Protein AF-A0A941CQD7-F1 (afdb_monomer_lite)

Organism: NCBI:txid2804028

Secondary structure (DSSP, 8-state):
-EEEEEEEEETTTS-HHHHHHHHHHHHHTT-EEEEEEEEE--S--S-S----TEEEEEEEEEE---

Radius of gyration: 14.38 Å; chains: 1; bounding box: 26×26×43 Å

Sequence (66 aa):
MVEYNVFKWRFDRSSAEELEETLNGHAREGWKISSIIPHIQGGGGSLMGAVDGHEATFILERTLTR

InterPro domains:
  IPR025234 YjzH-like [PF13783] (3-58)

Structure (mmCIF, N/CA/C/O backbone):
data_AF-A0A941CQD7-F1
#
_entry.id   AF-A0A941CQD7-F1
#
loop_
_atom_site.group_PDB
_atom_site.id
_atom_site.type_symbol
_atom_site.label_atom_id
_atom_site.label_alt_id
_atom_site.label_comp_id
_atom_site.label_asym_id
_atom_site.label_entity_id
_atom_site.label_seq_id
_atom_site.pdbx_PDB_ins_code
_atom_site.Cartn_x
_atom_site.Cartn_y
_atom_site.Cartn_z
_atom_site.occupancy
_atom_site.B_iso_or_equiv
_atom_site.auth_seq_id
_atom_site.auth_comp_id
_atom_site.auth_asym_id
_atom_site.auth_atom_id
_atom_site.pdbx_PDB_model_num
ATOM 1 N N . MET A 1 1 ? -16.523 -1.221 13.640 1.00 87.88 1 MET A N 1
ATOM 2 C CA . MET A 1 1 ? -16.927 -1.269 12.212 1.00 87.88 1 MET A CA 1
ATOM 3 C C . MET A 1 1 ? -15.653 -1.362 11.391 1.00 87.88 1 MET A C 1
ATOM 5 O O . MET A 1 1 ? -14.677 -0.752 11.811 1.00 87.88 1 MET A O 1
ATOM 9 N N . VAL A 1 2 ? -15.622 -2.150 10.315 1.00 90.25 2 VAL A N 1
ATOM 10 C CA . VAL A 1 2 ? -14.434 -2.264 9.449 1.00 90.25 2 VAL A CA 1
ATOM 11 C C . VAL A 1 2 ? -14.696 -1.489 8.166 1.00 90.25 2 VAL A C 1
ATOM 13 O O . VAL A 1 2 ? -15.755 -1.648 7.562 1.00 90.25 2 VAL A O 1
ATOM 16 N N . GLU A 1 3 ? -13.752 -0.635 7.791 1.00 95.38 3 GLU A N 1
ATOM 17 C CA . GLU A 1 3 ? -13.747 0.103 6.531 1.00 95.38 3 GLU A CA 1
ATOM 18 C C . GLU A 1 3 ? -12.689 -0.478 5.602 1.00 95.38 3 GLU A C 1
ATOM 20 O O . GLU A 1 3 ? -11.631 -0.905 6.067 1.00 95.38 3 GLU A O 1
ATOM 25 N N . TYR A 1 4 ? -12.962 -0.442 4.298 1.00 94.31 4 TYR A N 1
ATOM 26 C CA . TYR A 1 4 ? -12.022 -0.850 3.262 1.00 94.31 4 TYR A CA 1
ATOM 27 C C . TYR A 1 4 ? -11.737 0.310 2.315 1.00 94.31 4 TYR A C 1
ATOM 29 O O . TYR A 1 4 ? -12.644 1.060 1.954 1.00 94.31 4 TYR A O 1
ATOM 37 N N . ASN A 1 5 ? -10.485 0.419 1.889 1.00 93.06 5 ASN A N 1
ATOM 38 C CA . ASN A 1 5 ? -10.055 1.328 0.837 1.00 93.06 5 ASN A CA 1
ATOM 39 C C . ASN A 1 5 ? -9.259 0.538 -0.208 1.00 93.06 5 ASN A C 1
ATOM 41 O O . ASN A 1 5 ? -8.543 -0.403 0.131 1.00 93.06 5 ASN A O 1
ATOM 45 N N . VAL A 1 6 ? -9.416 0.891 -1.479 1.00 92.69 6 VAL A N 1
ATOM 46 C CA . VAL A 1 6 ? -8.753 0.218 -2.597 1.00 92.69 6 VAL A CA 1
ATOM 47 C C . VAL A 1 6 ? -7.907 1.238 -3.335 1.00 92.69 6 VAL A C 1
ATOM 49 O O . VAL A 1 6 ? -8.414 2.238 -3.836 1.00 92.69 6 VAL A O 1
ATOM 52 N N . PHE A 1 7 ? -6.616 0.951 -3.427 1.00 89.38 7 PHE A N 1
ATOM 53 C CA . PHE A 1 7 ? -5.632 1.794 -4.086 1.00 89.38 7 PHE A CA 1
ATOM 54 C C . PHE A 1 7 ? -4.941 1.003 -5.197 1.00 89.38 7 PHE A C 1
ATOM 56 O O . PHE A 1 7 ? -4.544 -0.143 -5.002 1.00 89.38 7 PHE A O 1
ATOM 63 N N . LYS A 1 8 ? -4.808 1.602 -6.380 1.00 90.75 8 LYS A N 1
ATOM 64 C CA . LYS A 1 8 ? -4.113 1.008 -7.526 1.00 90.75 8 LYS A CA 1
ATOM 65 C C . LYS A 1 8 ? -2.796 1.729 -7.742 1.00 90.75 8 LYS A C 1
ATOM 67 O O . LYS A 1 8 ? -2.769 2.955 -7.783 1.00 90.75 8 LYS A O 1
ATOM 72 N N . TRP A 1 9 ? -1.734 0.964 -7.928 1.00 91.75 9 TRP A N 1
ATOM 73 C CA . TRP A 1 9 ? -0.394 1.473 -8.167 1.00 91.75 9 TRP A CA 1
ATOM 74 C C . TRP A 1 9 ? 0.168 0.907 -9.459 1.00 91.75 9 TRP A C 1
ATOM 76 O O . TRP A 1 9 ? 0.028 -0.282 -9.725 1.00 91.75 9 TRP A O 1
ATOM 86 N N . ARG A 1 10 ? 0.823 1.751 -10.252 1.00 88.94 10 ARG A N 1
ATOM 87 C CA . ARG A 1 10 ? 1.390 1.374 -11.543 1.00 88.94 10 ARG A CA 1
ATOM 88 C C . ARG A 1 10 ? 2.908 1.331 -11.477 1.00 88.94 10 ARG A C 1
ATOM 90 O O . ARG A 1 10 ? 3.537 2.377 -11.341 1.00 88.94 10 ARG A O 1
ATOM 97 N N . PHE A 1 11 ? 3.492 0.149 -11.653 1.00 84.50 11 PHE A N 1
ATOM 98 C CA . PHE A 1 11 ? 4.944 -0.048 -11.629 1.00 84.50 11 PHE A CA 1
ATOM 99 C C . PHE A 1 11 ? 5.663 0.721 -12.751 1.00 84.50 11 PHE A C 1
ATOM 101 O O . PHE A 1 11 ? 6.839 1.036 -12.621 1.00 84.50 11 PHE A O 1
ATOM 108 N N . ASP A 1 12 ? 4.978 0.989 -13.871 1.00 83.31 12 ASP A N 1
ATOM 109 C CA . ASP A 1 12 ? 5.541 1.656 -15.053 1.00 83.31 12 ASP A CA 1
ATOM 110 C C . ASP A 1 12 ? 5.457 3.189 -15.002 1.00 83.31 12 ASP A C 1
ATOM 112 O O . ASP A 1 12 ? 6.086 3.865 -15.817 1.00 83.31 12 ASP A O 1
ATOM 116 N N . ARG A 1 13 ? 4.661 3.745 -14.081 1.00 85.62 13 ARG A N 1
ATOM 117 C CA . ARG A 1 13 ? 4.386 5.192 -14.005 1.00 85.62 13 ARG A CA 1
ATOM 118 C C . ARG A 1 13 ? 4.676 5.829 -12.657 1.00 85.62 13 ARG A C 1
ATOM 120 O O . ARG A 1 13 ? 4.649 7.052 -12.581 1.00 85.62 13 ARG A O 1
ATOM 127 N N . SER A 1 14 ? 4.933 5.030 -11.632 1.00 86.44 14 SER A N 1
ATOM 128 C CA . SER A 1 14 ? 5.151 5.511 -10.274 1.00 86.44 14 SER A CA 1
ATOM 129 C C . SER A 1 14 ? 6.391 4.867 -9.674 1.00 86.44 14 SER A C 1
ATOM 131 O O . SER A 1 14 ? 6.681 3.695 -9.927 1.00 86.44 14 SER A O 1
ATOM 133 N N . SER A 1 15 ? 7.133 5.635 -8.878 1.00 90.00 15 SER A N 1
ATOM 134 C CA . SER A 1 15 ? 8.337 5.126 -8.221 1.00 90.00 15 SER A CA 1
ATOM 135 C C . SER A 1 15 ? 7.986 4.295 -6.983 1.00 90.00 15 SER A C 1
ATOM 137 O O . SER A 1 15 ? 6.886 4.379 -6.428 1.00 90.00 15 SER A O 1
ATOM 139 N N . ALA A 1 16 ? 8.936 3.472 -6.535 1.00 90.44 16 ALA A N 1
ATOM 140 C CA . ALA A 1 16 ? 8.800 2.757 -5.267 1.00 90.44 16 ALA A CA 1
ATOM 141 C C .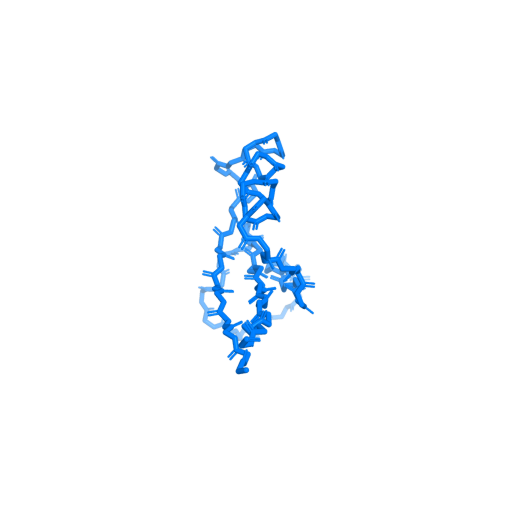 ALA A 1 16 ? 8.723 3.726 -4.070 1.00 90.44 16 ALA A C 1
ATOM 143 O O . ALA A 1 16 ? 8.029 3.441 -3.100 1.00 90.44 16 ALA A O 1
ATOM 144 N N . GLU A 1 17 ? 9.385 4.880 -4.165 1.00 94.25 17 GLU A N 1
ATOM 145 C CA . GLU A 1 17 ? 9.370 5.928 -3.139 1.00 94.25 17 GLU A CA 1
ATOM 146 C C . GLU A 1 17 ? 7.976 6.565 -3.026 1.00 94.25 17 GLU A C 1
ATOM 148 O O . GLU A 1 17 ? 7.448 6.686 -1.925 1.00 94.25 17 GLU A O 1
ATOM 153 N N . GLU A 1 18 ? 7.320 6.871 -4.153 1.00 92.00 18 GLU A N 1
ATOM 154 C CA . GLU A 1 18 ? 5.938 7.380 -4.167 1.00 92.00 18 GLU A CA 1
ATOM 155 C C . GLU A 1 18 ? 4.948 6.377 -3.554 1.00 92.00 18 GLU A C 1
ATOM 157 O O . GLU A 1 18 ? 4.011 6.759 -2.841 1.00 92.00 18 GLU A O 1
ATOM 162 N N . LEU A 1 19 ? 5.153 5.079 -3.811 1.00 92.88 19 LEU A N 1
ATOM 163 C CA . LEU A 1 19 ? 4.360 4.025 -3.182 1.00 92.88 19 LEU A CA 1
ATOM 164 C C . LEU A 1 19 ? 4.572 4.009 -1.667 1.00 92.88 19 LEU A C 1
ATOM 166 O O . LEU A 1 19 ? 3.599 3.955 -0.915 1.00 92.88 19 LEU A O 1
ATOM 170 N N . GLU A 1 20 ? 5.827 4.044 -1.223 1.00 94.38 20 GLU A N 1
ATOM 171 C CA . GLU A 1 20 ? 6.175 4.049 0.195 1.00 94.38 20 GLU A CA 1
ATOM 172 C C . GLU A 1 20 ? 5.570 5.263 0.910 1.00 94.38 20 GLU A C 1
ATOM 174 O O . GLU A 1 20 ? 4.940 5.111 1.959 1.00 94.38 20 GLU A O 1
ATOM 179 N N . GLU A 1 21 ? 5.682 6.459 0.331 1.00 95.75 21 GLU A N 1
ATOM 180 C CA . GLU A 1 21 ? 5.078 7.676 0.874 1.00 95.75 21 GLU A CA 1
ATOM 181 C C . GLU A 1 21 ? 3.554 7.561 0.993 1.00 95.75 21 GLU A C 1
ATOM 183 O O . GLU A 1 21 ? 2.989 7.889 2.044 1.00 95.75 21 GLU A O 1
ATOM 188 N N . THR A 1 22 ? 2.892 7.031 -0.040 1.00 94.19 22 THR A N 1
ATOM 189 C CA . THR A 1 22 ? 1.435 6.831 -0.067 1.00 94.19 22 THR A CA 1
ATOM 190 C C . THR A 1 22 ? 0.985 5.842 1.010 1.00 94.19 22 THR A C 1
ATOM 192 O O . THR A 1 22 ? 0.074 6.130 1.793 1.00 94.19 22 THR A O 1
ATOM 195 N N . LEU A 1 23 ? 1.646 4.684 1.104 1.00 94.31 23 LEU A N 1
ATOM 196 C CA . LEU A 1 23 ? 1.336 3.665 2.109 1.00 94.31 23 LEU A CA 1
ATOM 197 C C . LEU A 1 23 ? 1.607 4.175 3.529 1.00 94.31 23 LEU A C 1
ATOM 199 O O . LEU A 1 23 ? 0.801 3.934 4.428 1.00 94.31 23 LEU A O 1
ATOM 203 N N . ASN A 1 24 ? 2.687 4.933 3.731 1.00 95.50 24 ASN A N 1
ATOM 204 C CA . ASN A 1 24 ? 2.985 5.575 5.009 1.00 95.50 24 ASN A CA 1
ATOM 205 C C . ASN A 1 24 ? 1.934 6.630 5.383 1.00 95.50 24 ASN A C 1
ATOM 207 O O . ASN A 1 24 ? 1.571 6.745 6.554 1.00 95.50 24 ASN A O 1
ATOM 211 N N . GLY A 1 25 ? 1.413 7.388 4.412 1.00 96.25 25 GLY A N 1
ATOM 212 C CA . GLY A 1 25 ? 0.279 8.295 4.609 1.00 96.25 25 GLY A CA 1
ATOM 213 C C . GLY A 1 25 ? -0.952 7.559 5.138 1.00 96.25 25 GLY A C 1
ATOM 214 O O . GLY A 1 25 ? -1.472 7.896 6.201 1.00 96.25 25 GLY A O 1
ATOM 215 N N . HIS A 1 26 ? -1.345 6.479 4.466 1.00 94.75 26 HIS A N 1
ATOM 216 C CA . HIS A 1 26 ? -2.457 5.638 4.902 1.00 94.75 26 HIS A CA 1
ATOM 217 C C . HIS A 1 26 ? -2.221 4.989 6.274 1.00 94.75 26 HIS A C 1
ATOM 219 O O . HIS A 1 26 ? -3.130 4.957 7.107 1.00 94.75 26 HIS A O 1
ATOM 225 N N . ALA A 1 27 ? -1.003 4.529 6.559 1.00 93.25 27 ALA A N 1
ATOM 226 C CA . ALA A 1 27 ? -0.657 3.963 7.860 1.00 93.25 27 ALA A CA 1
ATOM 227 C C . ALA A 1 27 ? -0.833 4.981 9.001 1.00 93.25 27 ALA A C 1
ATOM 229 O O . ALA A 1 27 ? -1.355 4.631 10.062 1.00 93.25 27 ALA A O 1
ATOM 230 N N . ARG A 1 28 ? -0.472 6.257 8.782 1.00 95.44 28 ARG A N 1
ATOM 231 C CA . ARG A 1 28 ? -0.695 7.344 9.759 1.00 95.44 28 ARG A CA 1
ATOM 232 C C . ARG A 1 28 ? -2.180 7.600 10.031 1.00 95.44 28 ARG A C 1
ATOM 234 O O . ARG A 1 28 ? -2.535 7.969 11.145 1.00 95.44 28 ARG A O 1
ATOM 241 N N . GLU A 1 29 ? -3.046 7.365 9.050 1.00 92.81 29 GLU A N 1
ATOM 242 C CA . GLU A 1 29 ? -4.509 7.452 9.182 1.00 92.81 29 GLU A CA 1
ATOM 243 C C . GLU A 1 29 ? -5.155 6.188 9.790 1.00 92.81 29 GLU A C 1
ATOM 245 O O . GLU A 1 29 ? -6.385 6.097 9.903 1.00 92.81 29 GLU A O 1
ATOM 250 N N . GLY A 1 30 ? -4.338 5.204 10.178 1.00 93.88 30 GLY A N 1
ATOM 251 C CA . GLY A 1 30 ? -4.772 3.962 10.814 1.00 93.88 30 GLY A CA 1
ATOM 252 C C . GLY A 1 30 ? -5.188 2.857 9.843 1.00 93.88 30 GLY A C 1
ATOM 253 O O . GLY A 1 30 ? -5.735 1.845 10.288 1.00 93.88 30 GLY A O 1
ATOM 254 N N . TRP A 1 31 ? -4.944 3.020 8.542 1.00 96.25 31 TRP A N 1
ATOM 255 C CA . TRP A 1 31 ? -5.153 1.955 7.565 1.00 96.25 31 TRP A CA 1
ATOM 256 C C . TRP A 1 31 ? -4.049 0.899 7.653 1.00 96.25 31 TRP A C 1
ATOM 258 O O . TRP A 1 31 ? -2.884 1.196 7.914 1.00 96.25 31 TRP A O 1
ATOM 268 N N . LYS A 1 32 ? -4.414 -0.353 7.391 1.00 94.62 32 LYS A N 1
ATOM 269 C CA . LYS A 1 32 ? -3.513 -1.504 7.325 1.00 94.62 32 LYS A CA 1
ATOM 270 C C . LYS A 1 32 ? -3.711 -2.217 6.002 1.00 94.62 32 LYS A C 1
ATOM 272 O O . LYS 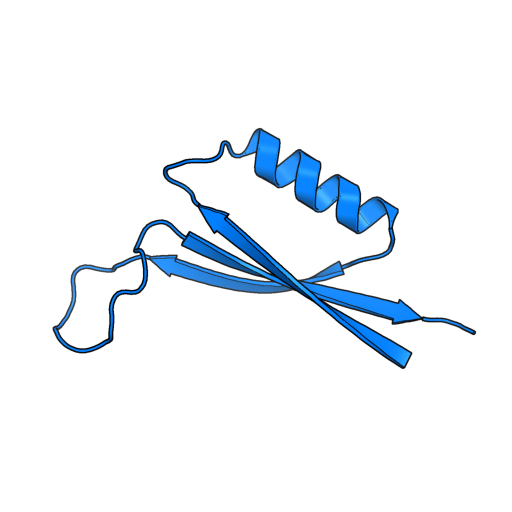A 1 32 ? -4.834 -2.314 5.529 1.00 94.62 32 LYS A O 1
ATOM 277 N N . ILE A 1 33 ? -2.644 -2.740 5.414 1.00 94.50 33 ILE A N 1
ATOM 278 C CA . ILE A 1 33 ? -2.760 -3.550 4.199 1.00 94.50 33 ILE A CA 1
ATOM 279 C C . ILE A 1 33 ? -3.408 -4.886 4.568 1.00 94.50 33 ILE A C 1
ATOM 281 O O . ILE A 1 33 ? -2.873 -5.618 5.398 1.00 94.50 33 ILE A O 1
ATOM 285 N N . SER A 1 34 ? -4.538 -5.201 3.941 1.00 94.50 34 SER A N 1
ATOM 286 C CA . SER A 1 34 ? -5.214 -6.494 4.072 1.00 94.50 34 SER A CA 1
ATOM 287 C C . SER A 1 34 ? -4.885 -7.434 2.915 1.00 94.50 34 SER A C 1
ATOM 289 O O . SER A 1 34 ? -4.834 -8.647 3.109 1.00 94.50 34 SER A O 1
ATOM 291 N N . SER A 1 35 ? -4.635 -6.901 1.713 1.00 92.62 35 SER A N 1
ATOM 292 C CA . SER A 1 35 ? -4.258 -7.701 0.544 1.00 92.62 35 SER A CA 1
ATOM 293 C C . SER A 1 35 ? -3.504 -6.878 -0.502 1.00 92.62 35 SER A C 1
ATOM 295 O O . SER A 1 35 ? -3.695 -5.666 -0.612 1.00 92.62 35 SER A O 1
ATOM 297 N N . ILE A 1 36 ? -2.665 -7.549 -1.292 1.00 90.94 36 ILE A N 1
ATOM 298 C CA . ILE A 1 36 ? -1.982 -6.988 -2.461 1.00 90.94 36 ILE A CA 1
ATOM 299 C C . ILE A 1 36 ? -2.199 -7.958 -3.621 1.00 90.94 36 ILE A C 1
ATOM 301 O O . ILE A 1 36 ? -1.849 -9.133 -3.526 1.00 90.94 36 ILE A O 1
ATOM 305 N N . ILE A 1 37 ? -2.773 -7.466 -4.713 1.00 90.25 37 ILE A N 1
ATOM 306 C CA . ILE A 1 37 ? -3.067 -8.233 -5.923 1.00 90.25 37 ILE A CA 1
ATOM 307 C C . ILE A 1 37 ? -2.195 -7.669 -7.050 1.00 90.25 37 ILE A C 1
ATOM 309 O O . ILE A 1 37 ? -2.544 -6.633 -7.624 1.00 90.25 37 ILE A O 1
ATOM 313 N N . PRO A 1 38 ? -1.043 -8.290 -7.351 1.00 84.19 38 PRO A N 1
ATOM 314 C CA . PRO A 1 38 ? -0.210 -7.878 -8.469 1.00 84.19 38 PRO A CA 1
ATOM 315 C C . PRO A 1 38 ? -0.839 -8.335 -9.788 1.00 84.19 38 PRO A C 1
ATOM 317 O O . PRO A 1 38 ? -1.144 -9.512 -9.977 1.00 84.19 38 PRO A O 1
ATOM 320 N N . HIS A 1 39 ? -0.986 -7.407 -10.723 1.00 82.00 39 HIS A N 1
ATOM 321 C CA . HIS A 1 39 ? -1.420 -7.668 -12.088 1.00 82.00 39 HIS A CA 1
ATOM 322 C C . HIS A 1 39 ? -0.199 -7.727 -12.995 1.00 82.00 39 HIS A C 1
ATOM 324 O O . HIS A 1 39 ? 0.105 -6.794 -13.730 1.00 82.00 39 HIS A O 1
ATOM 330 N N . ILE A 1 40 ? 0.541 -8.830 -12.907 1.00 68.38 40 ILE A N 1
ATOM 331 C CA . ILE A 1 40 ? 1.691 -9.083 -13.776 1.00 68.38 40 ILE A CA 1
ATOM 332 C C . ILE A 1 40 ? 1.182 -9.902 -14.961 1.00 68.38 40 ILE A C 1
ATOM 334 O O . ILE A 1 40 ? 0.702 -11.022 -14.777 1.00 68.38 40 ILE A O 1
ATOM 338 N N . GLN A 1 41 ? 1.291 -9.370 -16.181 1.00 62.66 41 GLN A N 1
ATOM 339 C CA . GLN A 1 41 ? 1.074 -10.177 -17.383 1.00 62.66 41 GLN A CA 1
ATOM 340 C C . GLN A 1 41 ? 2.227 -11.182 -17.516 1.00 62.66 41 GLN A C 1
ATOM 342 O O . GLN A 1 41 ? 3.266 -10.903 -18.110 1.00 62.66 41 GLN A O 1
ATOM 347 N N . GLY A 1 42 ? 2.055 -12.366 -16.931 1.00 48.09 42 GLY A N 1
ATOM 348 C CA . GLY A 1 42 ? 2.882 -13.523 -17.244 1.00 48.09 42 GLY A CA 1
ATOM 349 C C . GLY A 1 42 ? 2.570 -13.978 -18.666 1.00 48.09 42 GLY A C 1
ATOM 350 O O . GLY A 1 42 ? 1.411 -14.220 -18.995 1.00 48.09 42 GLY A O 1
ATOM 351 N N . GLY A 1 43 ? 3.588 -14.077 -19.524 1.00 46.41 43 GLY A N 1
ATOM 352 C CA . GLY A 1 43 ? 3.450 -14.626 -20.872 1.00 46.41 43 GLY A CA 1
ATOM 353 C C . GLY A 1 43 ? 2.958 -16.072 -20.813 1.00 46.41 43 GLY A C 1
ATOM 354 O O . GLY A 1 43 ? 3.749 -16.995 -20.659 1.00 46.41 43 GLY A O 1
ATOM 355 N N . GLY A 1 44 ? 1.646 -16.267 -20.898 1.00 41.88 44 GLY A N 1
ATOM 356 C CA . GLY A 1 44 ? 1.030 -17.578 -20.765 1.00 41.88 44 GLY A CA 1
ATOM 357 C C . GLY A 1 44 ? -0.478 -17.522 -20.953 1.00 41.88 44 GLY A C 1
ATOM 358 O O . GLY A 1 44 ? -1.217 -17.441 -19.983 1.00 41.88 44 GLY A O 1
ATOM 359 N N . GLY A 1 45 ? -0.912 -17.636 -22.209 1.00 41.25 45 GLY A N 1
ATOM 360 C CA . GLY A 1 45 ? -2.271 -18.050 -22.556 1.00 41.25 45 GLY A CA 1
ATOM 361 C C . GLY A 1 45 ? -3.296 -16.923 -22.679 1.00 41.25 45 GLY A C 1
ATOM 362 O O . GLY A 1 45 ? -3.618 -16.233 -21.721 1.00 41.25 45 GLY A O 1
ATOM 363 N N . SER A 1 46 ? -3.834 -16.785 -23.893 1.00 54.31 46 SER A N 1
ATOM 364 C CA . SER A 1 46 ? -5.009 -15.987 -24.243 1.00 54.31 46 SER A CA 1
ATOM 365 C C . SER A 1 46 ? -6.164 -16.126 -23.246 1.00 54.31 46 SER A C 1
ATOM 367 O O . SER A 1 46 ? -6.417 -17.224 -22.762 1.00 54.31 46 SER A O 1
ATOM 369 N N . LEU A 1 47 ? -6.955 -15.047 -23.145 1.00 50.31 47 LEU A N 1
ATOM 370 C CA . LEU A 1 47 ? -8.303 -14.943 -22.554 1.00 50.31 47 LEU A CA 1
ATOM 371 C C . LEU A 1 47 ? -8.364 -14.429 -21.108 1.00 50.31 47 LEU A C 1
ATOM 373 O O . LEU A 1 47 ? -8.812 -15.154 -20.235 1.00 50.31 47 LEU A O 1
ATOM 377 N N . MET A 1 48 ? -8.060 -13.153 -20.861 1.00 41.31 48 MET A N 1
ATOM 378 C CA . MET A 1 48 ? -8.838 -12.329 -19.918 1.00 41.31 48 MET A CA 1
ATOM 379 C C . MET A 1 48 ? -8.618 -10.845 -20.234 1.00 41.31 48 MET A C 1
ATOM 381 O O . MET A 1 48 ? -7.526 -10.445 -20.631 1.00 41.31 48 MET A O 1
ATOM 385 N N . GLY A 1 49 ? -9.698 -10.061 -20.165 1.00 45.31 49 GLY A N 1
ATOM 386 C CA . GLY A 1 49 ? -9.763 -8.671 -20.621 1.00 45.31 49 GLY A CA 1
ATOM 387 C C . GLY A 1 49 ? -8.659 -7.797 -20.037 1.00 45.31 49 GLY A C 1
ATOM 388 O O . GLY A 1 49 ? -8.256 -8.024 -18.908 1.00 45.31 49 GLY A O 1
ATOM 389 N N . ALA A 1 50 ? -8.193 -6.835 -20.839 1.00 45.03 50 ALA A N 1
ATOM 390 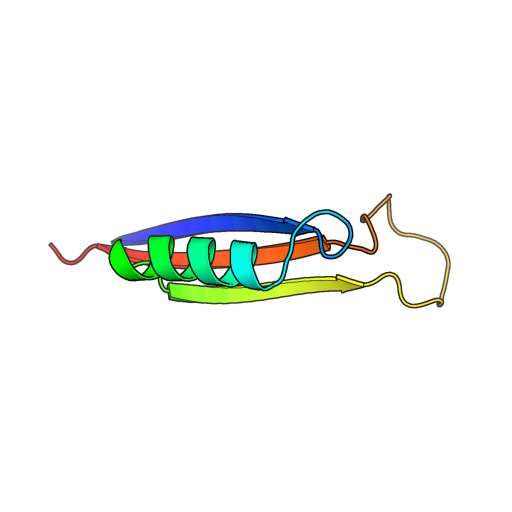C CA . ALA A 1 50 ? -7.073 -5.922 -20.606 1.00 45.03 50 ALA A CA 1
ATOM 391 C C . ALA A 1 50 ? -6.815 -5.584 -19.125 1.00 45.03 50 ALA A C 1
ATOM 393 O O . ALA A 1 50 ? -7.252 -4.553 -18.618 1.00 45.03 50 ALA A O 1
ATOM 394 N N . VAL A 1 51 ? -6.083 -6.457 -18.437 1.00 53.41 51 VAL A N 1
ATOM 395 C CA . VAL A 1 51 ? -5.470 -6.136 -17.159 1.00 53.41 51 VAL A CA 1
ATOM 396 C C . VAL A 1 51 ? -4.132 -5.507 -17.514 1.00 53.41 51 VAL A C 1
ATOM 398 O O . VAL A 1 51 ? -3.325 -6.142 -18.195 1.00 53.41 51 VAL A O 1
ATOM 401 N N . ASP A 1 52 ? -3.930 -4.243 -17.145 1.00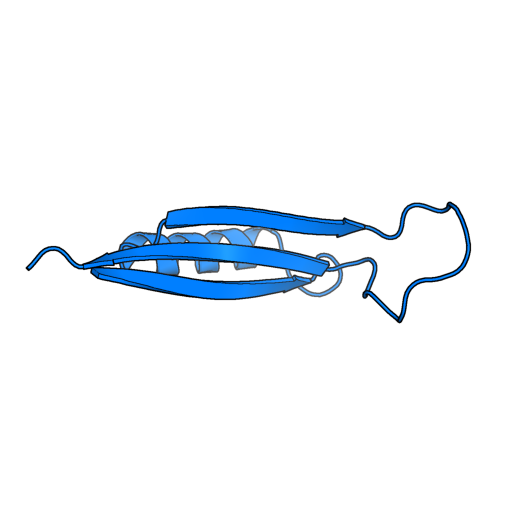 59.09 52 ASP A N 1
ATOM 402 C CA . ASP A 1 52 ? -2.655 -3.562 -17.371 1.00 59.09 52 ASP A CA 1
ATOM 403 C C . ASP A 1 52 ? -1.575 -4.348 -16.613 1.00 59.09 52 ASP A C 1
ATOM 405 O O . ASP A 1 52 ? -1.610 -4.434 -15.387 1.00 59.09 52 ASP A O 1
ATOM 409 N N . GLY A 1 53 ? -0.667 -4.992 -17.357 1.00 65.31 53 GLY A N 1
ATOM 410 C CA . GLY A 1 53 ? 0.347 -5.913 -16.830 1.00 65.31 53 GLY A CA 1
ATOM 411 C C . GLY A 1 53 ? 1.413 -5.245 -15.963 1.00 65.31 53 GLY A C 1
ATOM 412 O O . GLY A 1 53 ? 2.379 -5.898 -15.564 1.00 65.31 53 GLY A O 1
ATOM 413 N N . HIS A 1 54 ? 1.243 -3.946 -15.721 1.00 81.06 54 HIS A N 1
ATOM 414 C CA . HIS A 1 54 ? 2.118 -3.101 -14.943 1.00 81.06 54 HIS A CA 1
ATOM 415 C C . HIS A 1 54 ? 1.408 -2.474 -13.725 1.00 81.06 54 HIS A C 1
ATOM 417 O O . HIS A 1 54 ? 1.834 -1.423 -13.255 1.00 81.06 54 HIS A O 1
ATOM 423 N N . G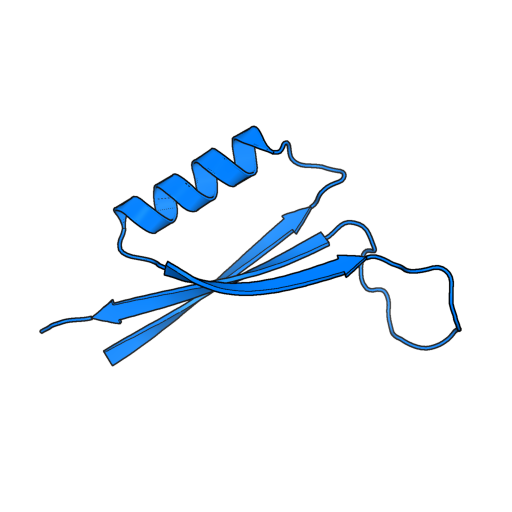LU A 1 55 ? 0.353 -3.094 -13.186 1.00 87.56 55 GLU A N 1
ATOM 424 C CA . GLU A 1 55 ? -0.398 -2.576 -12.029 1.00 87.56 55 GLU A CA 1
ATOM 425 C C . GLU A 1 55 ? -0.379 -3.529 -10.813 1.00 87.56 55 GLU A C 1
ATOM 427 O O . GLU A 1 55 ? -0.359 -4.746 -10.951 1.00 87.56 55 GLU A O 1
ATOM 432 N N . ALA A 1 56 ? -0.445 -2.996 -9.595 1.00 90.06 56 ALA A N 1
ATOM 433 C CA . ALA A 1 56 ? -0.842 -3.706 -8.380 1.00 90.06 56 ALA A CA 1
ATOM 434 C C . ALA A 1 56 ? -2.073 -3.039 -7.765 1.00 90.06 56 ALA A C 1
ATOM 436 O O . ALA A 1 56 ? -2.180 -1.816 -7.713 1.00 90.06 56 ALA A O 1
ATOM 437 N N . THR A 1 57 ? -2.995 -3.842 -7.241 1.00 92.94 57 THR A N 1
ATOM 438 C CA . THR A 1 57 ? -4.098 -3.361 -6.403 1.00 92.94 57 THR A CA 1
ATOM 439 C C . THR A 1 57 ? -3.801 -3.659 -4.937 1.00 92.94 57 THR A C 1
ATOM 441 O O . THR A 1 57 ? -3.616 -4.812 -4.562 1.00 92.94 57 THR A O 1
ATOM 444 N N . PHE A 1 58 ? -3.796 -2.629 -4.103 1.00 93.88 58 PHE A N 1
ATOM 445 C CA . PHE A 1 58 ? -3.691 -2.707 -2.653 1.00 93.88 58 PHE A CA 1
ATOM 446 C C . PHE A 1 58 ? -5.084 -2.572 -2.047 1.00 93.88 58 PHE A C 1
ATOM 448 O O . PHE A 1 58 ? -5.826 -1.640 -2.363 1.00 93.88 58 PHE A O 1
ATOM 455 N N . ILE A 1 59 ? -5.431 -3.496 -1.160 1.00 95.50 59 ILE A N 1
ATOM 456 C CA . ILE A 1 59 ? -6.630 -3.416 -0.333 1.00 95.50 59 ILE A CA 1
ATOM 457 C C . ILE A 1 59 ? -6.168 -3.042 1.069 1.00 95.50 59 ILE A C 1
ATOM 459 O O . ILE A 1 59 ? -5.314 -3.708 1.657 1.00 95.50 59 ILE A O 1
ATOM 463 N N . LEU A 1 60 ? -6.719 -1.951 1.580 1.00 96.19 60 LEU A N 1
ATOM 464 C CA . LEU A 1 60 ? -6.463 -1.429 2.908 1.00 96.19 60 LEU A CA 1
ATOM 465 C C . LEU A 1 60 ? -7.705 -1.621 3.772 1.00 96.19 60 LEU A C 1
ATOM 467 O O . LEU A 1 60 ? -8.828 -1.489 3.289 1.00 96.19 60 LEU A O 1
ATOM 471 N N . GLU A 1 61 ? -7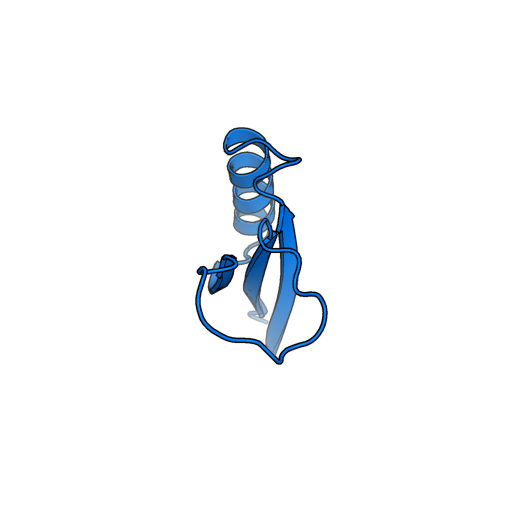.510 -1.894 5.052 1.00 96.25 61 GLU A N 1
ATOM 472 C CA . GLU A 1 61 ? -8.567 -1.987 6.047 1.00 96.25 61 GLU A CA 1
ATOM 473 C C . GLU A 1 61 ? -8.288 -1.076 7.239 1.00 96.25 61 GLU A C 1
ATOM 475 O O . GLU A 1 61 ? -7.140 -0.871 7.638 1.00 96.25 61 GLU A O 1
ATOM 480 N N . ARG A 1 62 ? -9.346 -0.539 7.839 1.00 95.19 62 ARG A N 1
ATOM 481 C CA . ARG A 1 62 ? -9.266 0.201 9.097 1.00 95.19 62 ARG A CA 1
ATOM 482 C C . ARG A 1 62 ? -10.385 -0.243 10.017 1.00 95.19 62 ARG A C 1
ATOM 484 O O . ARG A 1 62 ? -11.547 -0.320 9.624 1.00 95.19 62 ARG A O 1
ATOM 491 N N . THR A 1 63 ? -10.037 -0.521 11.269 1.00 91.94 63 THR A N 1
ATOM 492 C CA . THR A 1 63 ? -11.034 -0.784 12.308 1.00 91.94 63 THR A CA 1
ATOM 493 C C . THR A 1 63 ? -11.373 0.521 13.004 1.00 91.94 63 THR A C 1
ATOM 495 O O . THR A 1 63 ? -10.523 1.124 13.652 1.00 91.94 63 THR A O 1
ATOM 498 N N . LEU A 1 64 ? -12.633 0.932 12.909 1.00 84.88 64 LEU A N 1
ATOM 499 C CA . LEU A 1 64 ? -13.170 2.011 13.723 1.00 84.88 64 LEU A CA 1
ATOM 500 C C . LEU A 1 64 ? -13.499 1.450 15.108 1.00 84.88 64 LEU A C 1
ATOM 502 O O . LEU A 1 64 ? -14.511 0.753 15.282 1.00 84.88 64 LEU A O 1
ATOM 506 N N . THR A 1 65 ? -12.618 1.718 16.070 1.00 73.81 65 THR A N 1
ATOM 507 C CA . THR A 1 65 ? -12.899 1.579 17.501 1.00 73.81 65 THR A CA 1
ATOM 508 C C . THR A 1 65 ? -13.762 2.758 17.939 1.00 73.81 65 THR A C 1
ATOM 510 O O . THR A 1 65 ? -13.400 3.905 17.686 1.00 73.81 65 THR A O 1
ATOM 513 N N . ARG A 1 66 ? -14.929 2.457 18.515 1.00 60.38 66 ARG A N 1
ATOM 514 C CA . ARG A 1 66 ? -15.814 3.452 19.134 1.00 60.38 66 ARG A CA 1
ATOM 515 C C . ARG A 1 66 ? -15.211 3.999 20.417 1.00 60.38 66 ARG A C 1
ATOM 517 O O . ARG A 1 66 ? -14.543 3.200 21.109 1.00 60.38 66 ARG A O 1
#

pLDDT: mean 82.37, std 17.38, range [41.25, 96.25]

Foldseek 3Di:
DKDKDKDKDFQVPDDPVRVVVVVVVCVVVQKDFPDKAQQAPDPDDDDDPDDPNGMMMTMIMHDDDD